Protein AF-A0A9E3S2Y0-F1 (afdb_monomer_lite)

Sequence (94 aa):
MDIDKTLQDEQRIMRMMRKTLTSIVRDTAPRDGNPSPLTEATVLGIKDCLVVISNREAELARLTGRTLEERPHFSDETPNSHAVKISSIPKKTH

Radius of gyration: 22.84 Å; chains: 1; bounding box: 64×40×53 Å

pLDDT: mean 87.91, std 11.41, range [58.22, 98.5]

Secondary structure (DSSP, 8-state):
--HHHHHHHHHHHHHHHHHHHHHHHHHHS-BTTB--SS-HHHHHHHH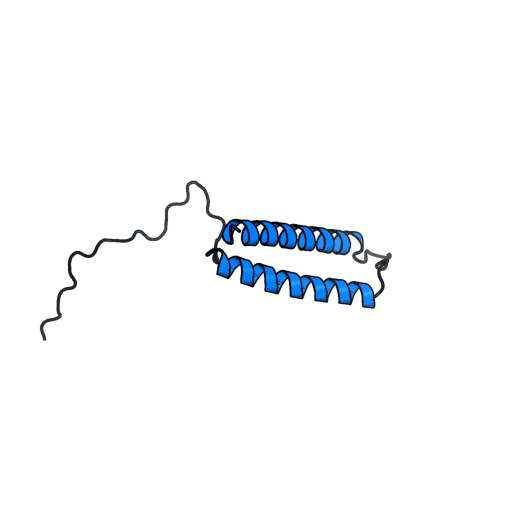HHHHHHHHHHHHHHHHTT--TT-----TTPPPS---------PPPP-

Structure (mmCIF, N/CA/C/O backbone):
data_AF-A0A9E3S2Y0-F1
#
_entry.id   AF-A0A9E3S2Y0-F1
#
loop_
_atom_site.group_PDB
_atom_site.id
_atom_site.type_symbol
_atom_site.label_atom_id
_atom_site.label_alt_id
_atom_site.label_comp_id
_atom_site.label_asym_id
_atom_site.label_entity_id
_atom_site.label_seq_id
_atom_site.pdbx_PDB_ins_code
_atom_site.Cartn_x
_atom_site.Cartn_y
_atom_site.Cartn_z
_atom_site.occupancy
_atom_site.B_iso_or_equiv
_atom_site.auth_seq_id
_atom_site.auth_comp_id
_atom_site.auth_asym_id
_atom_site.auth_atom_id
_atom_site.pdbx_PDB_model_num
ATOM 1 N N . MET A 1 1 ? -0.344 0.384 28.944 1.00 59.12 1 MET A N 1
ATOM 2 C CA . MET A 1 1 ? -0.285 0.807 27.531 1.00 59.12 1 MET A CA 1
ATOM 3 C C . MET A 1 1 ? -1.687 0.653 26.984 1.00 59.12 1 MET A C 1
ATOM 5 O O . MET A 1 1 ? -2.271 -0.401 27.192 1.00 59.12 1 MET A O 1
ATOM 9 N N . ASP A 1 2 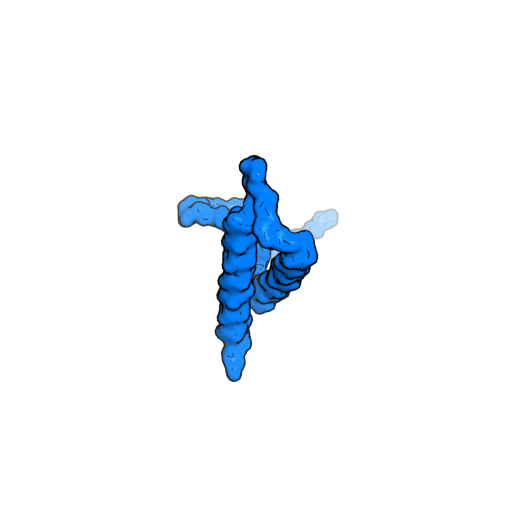? -2.257 1.717 26.429 1.00 87.31 2 ASP A N 1
ATOM 10 C CA . ASP A 1 2 ? -3.627 1.706 25.916 1.00 87.31 2 ASP A CA 1
ATOM 11 C C . ASP A 1 2 ? -3.652 0.954 24.572 1.00 87.31 2 ASP A C 1
ATOM 13 O O . ASP A 1 2 ? -3.033 1.383 23.591 1.00 87.31 2 ASP A O 1
ATOM 17 N N . ILE A 1 3 ? -4.270 -0.230 24.577 1.00 89.31 3 ILE A N 1
ATOM 18 C CA . ILE A 1 3 ? -4.304 -1.147 23.430 1.00 89.31 3 ILE A CA 1
ATOM 19 C C . ILE A 1 3 ? -5.100 -0.512 22.288 1.00 89.31 3 ILE A C 1
ATOM 21 O O . ILE A 1 3 ? -4.650 -0.549 21.144 1.00 89.31 3 ILE A O 1
ATOM 25 N N . ASP A 1 4 ? -6.211 0.154 22.596 1.00 88.12 4 ASP A N 1
ATOM 26 C CA . ASP A 1 4 ? -7.077 0.771 21.591 1.00 88.12 4 ASP A CA 1
ATOM 27 C C . ASP A 1 4 ? -6.361 1.915 20.877 1.00 88.12 4 ASP A C 1
ATOM 29 O O . ASP A 1 4 ? -6.388 2.007 19.646 1.00 88.12 4 ASP A O 1
ATOM 33 N N . LYS A 1 5 ? -5.638 2.747 21.635 1.00 92.00 5 LYS A N 1
ATOM 34 C CA . LYS A 1 5 ? -4.791 3.802 21.066 1.00 92.00 5 LYS A CA 1
ATOM 35 C C . LYS A 1 5 ? -3.724 3.231 20.129 1.00 92.00 5 LYS A C 1
ATOM 37 O O . LYS A 1 5 ? -3.512 3.759 19.042 1.00 92.00 5 LYS A O 1
ATOM 42 N N . THR A 1 6 ? -3.092 2.129 20.528 1.00 94.62 6 THR A N 1
ATOM 43 C CA . THR A 1 6 ? -2.049 1.473 19.725 1.00 94.62 6 THR A CA 1
ATOM 44 C C . THR A 1 6 ? -2.609 0.949 18.400 1.00 94.62 6 THR A C 1
ATOM 46 O O . THR A 1 6 ? -2.016 1.179 17.348 1.00 94.62 6 THR A O 1
ATOM 49 N N . LEU A 1 7 ? -3.782 0.308 18.429 1.00 93.75 7 LEU A N 1
ATOM 50 C CA . LEU A 1 7 ? -4.455 -0.196 17.227 1.00 93.75 7 LEU A CA 1
ATOM 51 C C . LEU A 1 7 ? -4.888 0.938 16.284 1.00 93.75 7 LEU A C 1
ATOM 53 O O . LEU A 1 7 ? -4.781 0.805 15.063 1.00 93.75 7 LEU A O 1
ATOM 57 N N . GLN A 1 8 ? -5.346 2.070 16.828 1.00 91.38 8 GLN A N 1
ATOM 58 C CA . GLN A 1 8 ? -5.693 3.254 16.034 1.00 91.38 8 GLN A CA 1
ATOM 59 C C . GLN A 1 8 ? -4.467 3.888 15.365 1.00 91.38 8 GLN A C 1
ATOM 61 O O . GLN A 1 8 ? -4.523 4.238 14.180 1.00 91.38 8 GLN A O 1
ATOM 66 N N . ASP A 1 9 ? -3.358 4.014 16.096 1.00 94.81 9 ASP A N 1
ATOM 67 C CA . ASP A 1 9 ? -2.101 4.533 15.556 1.00 94.81 9 ASP A CA 1
ATOM 68 C C . ASP A 1 9 ? -1.567 3.619 14.443 1.00 94.81 9 ASP A C 1
ATOM 70 O O . ASP A 1 9 ? -1.199 4.095 13.365 1.00 94.81 9 ASP A O 1
ATOM 74 N N . GLU A 1 10 ? -1.620 2.300 14.638 1.00 96.00 10 GLU A N 1
ATOM 75 C CA . GLU A 1 10 ? -1.234 1.332 13.613 1.00 96.00 10 GLU A CA 1
ATOM 76 C C . GLU A 1 10 ? -2.130 1.422 12.369 1.00 96.00 10 GLU A C 1
ATOM 78 O O . GLU A 1 10 ? -1.633 1.466 11.240 1.00 96.00 10 GLU A O 1
ATOM 83 N N . GLN A 1 11 ? -3.449 1.550 12.547 1.00 94.56 11 GLN A N 1
ATOM 84 C CA . GLN A 1 11 ? -4.383 1.738 11.43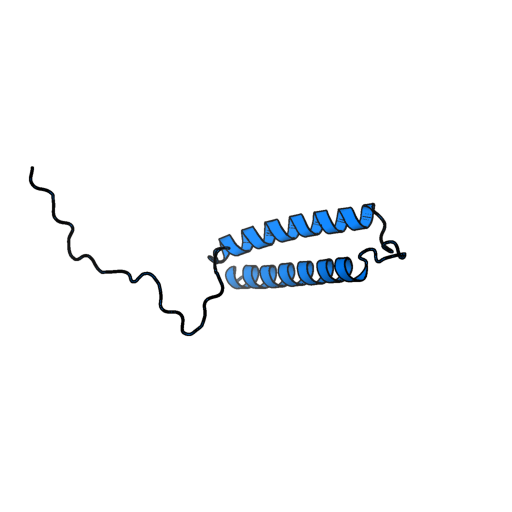6 1.00 94.56 11 GLN A CA 1
ATOM 85 C C . GLN A 1 11 ? -4.066 3.012 10.641 1.00 94.56 11 GLN A C 1
ATOM 87 O O . GLN A 1 11 ? -4.141 3.022 9.408 1.00 94.56 11 GLN A O 1
ATOM 92 N N . ARG A 1 12 ? -3.683 4.097 11.324 1.00 94.81 12 ARG A N 1
ATOM 93 C CA . ARG A 1 12 ? -3.241 5.335 10.673 1.00 94.81 12 ARG A CA 1
ATOM 94 C C . ARG A 1 12 ? -1.962 5.113 9.867 1.00 94.81 12 ARG A C 1
ATOM 96 O O . ARG A 1 12 ? -1.896 5.578 8.729 1.00 94.81 12 ARG A O 1
ATOM 103 N N . ILE A 1 13 ? -0.979 4.403 10.421 1.00 97.56 13 ILE A N 1
ATOM 104 C CA . ILE A 1 13 ? 0.277 4.073 9.733 1.00 97.56 13 ILE A CA 1
ATOM 105 C C . ILE A 1 13 ? -0.005 3.246 8.475 1.00 97.56 13 ILE A C 1
ATOM 107 O O . ILE A 1 13 ? 0.433 3.637 7.393 1.00 97.56 13 ILE A O 1
ATOM 111 N N . MET A 1 14 ? -0.800 2.177 8.575 1.00 97.50 14 MET A N 1
ATOM 112 C CA . MET A 1 14 ? -1.162 1.335 7.426 1.00 97.50 14 MET A CA 1
ATOM 113 C C . MET A 1 14 ? -1.835 2.139 6.305 1.00 97.50 14 MET A C 1
ATOM 115 O O . MET A 1 14 ? -1.436 2.043 5.141 1.00 97.50 14 MET A O 1
ATOM 119 N N . ARG A 1 15 ? -2.776 3.028 6.653 1.00 96.06 15 ARG A N 1
ATOM 120 C CA . ARG A 1 15 ? -3.428 3.920 5.679 1.00 96.06 15 ARG A CA 1
ATOM 121 C C . ARG A 1 15 ? -2.440 4.861 4.992 1.00 96.06 15 ARG A C 1
ATOM 123 O O . ARG A 1 15 ? -2.578 5.106 3.794 1.00 96.06 15 ARG A O 1
ATOM 130 N N . MET A 1 16 ? -1.478 5.421 5.730 1.00 98.19 16 MET A N 1
ATOM 131 C CA . MET A 1 16 ? -0.444 6.286 5.149 1.00 98.19 16 MET A CA 1
ATOM 132 C C . MET A 1 16 ? 0.458 5.498 4.196 1.00 98.19 16 MET A C 1
ATOM 134 O O . MET A 1 16 ? 0.660 5.938 3.069 1.00 98.19 16 MET A O 1
ATOM 138 N N . MET A 1 17 ? 0.914 4.308 4.599 1.00 98.31 17 MET A N 1
ATOM 139 C CA . MET A 1 17 ? 1.747 3.431 3.768 1.00 98.31 17 MET A CA 1
ATOM 140 C C . MET A 1 17 ? 1.054 3.074 2.449 1.00 98.31 17 MET A C 1
ATOM 142 O O . MET A 1 17 ? 1.632 3.265 1.378 1.00 98.31 17 MET A O 1
ATOM 146 N N . ARG A 1 18 ? -0.214 2.641 2.510 1.00 98.25 18 ARG A N 1
ATOM 147 C CA . ARG A 1 18 ? -1.018 2.335 1.317 1.00 98.25 18 ARG A CA 1
ATOM 148 C C . ARG A 1 18 ? -1.139 3.540 0.390 1.00 98.25 18 ARG A C 1
ATOM 150 O O . ARG A 1 18 ? -0.925 3.408 -0.810 1.00 98.25 18 ARG A O 1
ATOM 157 N N . LYS A 1 19 ? -1.466 4.719 0.932 1.00 98.12 19 LYS A N 1
ATOM 158 C CA . LYS A 1 19 ? -1.599 5.955 0.141 1.00 98.12 19 LYS A CA 1
ATOM 159 C C . LYS A 1 19 ? -0.299 6.317 -0.570 1.00 98.12 19 LYS A C 1
ATOM 161 O O . LYS A 1 19 ? -0.337 6.619 -1.760 1.00 98.12 19 LYS A O 1
ATOM 166 N N . THR A 1 20 ? 0.828 6.256 0.134 1.00 98.50 20 THR A N 1
ATOM 167 C CA . THR A 1 20 ? 2.143 6.569 -0.435 1.00 98.50 20 THR A CA 1
ATOM 168 C C . THR A 1 20 ? 2.500 5.611 -1.568 1.00 98.50 20 THR A C 1
ATOM 170 O O . THR A 1 20 ? 2.817 6.065 -2.665 1.00 98.50 20 THR A O 1
ATOM 173 N N . LEU A 1 21 ? 2.384 4.297 -1.350 1.00 98.25 21 LEU A N 1
ATOM 174 C CA . LEU A 1 21 ? 2.694 3.298 -2.379 1.00 98.25 21 LEU A CA 1
ATOM 175 C C . LEU A 1 21 ? 1.789 3.440 -3.607 1.00 98.25 21 LEU A C 1
ATOM 177 O O . LEU A 1 21 ? 2.280 3.431 -4.732 1.00 98.25 21 LEU A O 1
ATOM 181 N N . THR A 1 22 ? 0.486 3.645 -3.412 1.00 97.69 22 THR A N 1
ATOM 182 C CA . THR A 1 22 ? -0.446 3.851 -4.529 1.00 97.69 22 THR A CA 1
ATOM 183 C C . THR A 1 22 ? -0.162 5.149 -5.291 1.00 97.69 22 THR A C 1
ATOM 185 O O . THR A 1 22 ? -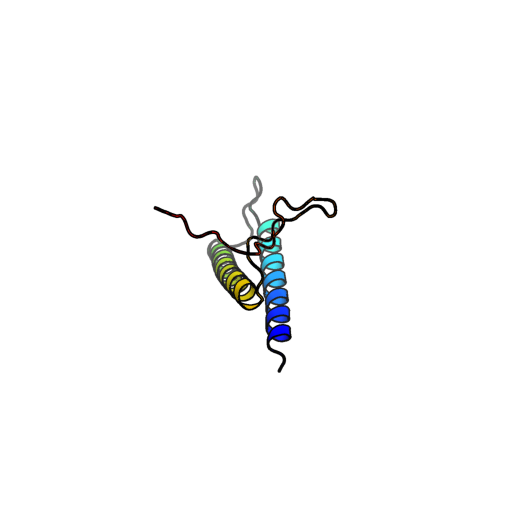0.318 5.173 -6.511 1.00 97.69 22 THR A O 1
ATOM 188 N N . SER A 1 23 ? 0.290 6.214 -4.615 1.00 98.31 23 SER A N 1
ATOM 189 C CA . SER A 1 23 ? 0.737 7.442 -5.289 1.00 98.31 23 SER A CA 1
ATOM 190 C C . SER A 1 23 ? 1.940 7.166 -6.186 1.00 98.31 23 SER A C 1
ATOM 192 O O . SER A 1 23 ? 1.915 7.521 -7.359 1.00 98.31 23 SER A O 1
ATOM 194 N N . ILE A 1 24 ? 2.944 6.447 -5.674 1.00 97.31 24 ILE A N 1
ATOM 195 C CA . ILE A 1 24 ? 4.130 6.062 -6.451 1.00 97.31 24 ILE A CA 1
ATOM 196 C C . ILE A 1 24 ? 3.725 5.226 -7.668 1.00 97.31 24 ILE A C 1
ATOM 198 O O . ILE A 1 24 ? 4.175 5.504 -8.778 1.00 97.31 24 ILE A O 1
ATOM 202 N N . VAL A 1 25 ? 2.846 4.233 -7.495 1.00 96.25 25 VAL A N 1
ATOM 203 C CA . VAL A 1 25 ? 2.341 3.407 -8.607 1.00 96.25 25 VAL A CA 1
ATOM 204 C C . VAL A 1 25 ? 1.643 4.264 -9.659 1.00 96.25 25 VAL A C 1
ATOM 206 O O . VAL A 1 25 ? 1.844 4.048 -10.848 1.00 96.25 25 VAL A O 1
ATOM 209 N N . ARG A 1 26 ? 0.846 5.255 -9.248 1.00 95.56 26 ARG A N 1
ATOM 210 C CA . ARG A 1 26 ? 0.171 6.169 -10.176 1.00 95.56 26 ARG A CA 1
ATOM 211 C C . ARG A 1 26 ? 1.160 7.050 -10.941 1.00 95.56 26 ARG A C 1
ATOM 213 O O . ARG A 1 26 ? 0.979 7.251 -12.140 1.00 95.56 26 ARG A O 1
ATOM 220 N N . ASP A 1 27 ? 2.180 7.564 -10.265 1.00 95.88 27 ASP A N 1
ATOM 221 C CA . ASP A 1 27 ? 3.173 8.459 -10.868 1.00 95.88 27 ASP A CA 1
ATOM 222 C C . ASP A 1 27 ? 4.099 7.721 -11.841 1.00 95.88 27 ASP A C 1
ATOM 224 O O . ASP A 1 27 ? 4.528 8.290 -12.846 1.00 95.88 27 ASP A O 1
ATOM 228 N N . THR A 1 28 ? 4.362 6.444 -11.557 1.00 95.50 28 THR A N 1
ATOM 229 C CA . THR A 1 28 ? 5.259 5.570 -12.327 1.00 95.50 28 THR A CA 1
ATOM 230 C C . THR A 1 28 ? 4.537 4.651 -13.311 1.00 95.50 28 THR A C 1
ATOM 232 O O . THR A 1 28 ? 5.189 3.898 -14.032 1.00 95.50 28 THR A O 1
ATOM 235 N N . ALA A 1 29 ? 3.204 4.706 -13.375 1.00 93.44 29 ALA A N 1
ATOM 236 C CA . ALA A 1 29 ? 2.429 3.906 -14.311 1.00 93.44 29 ALA A CA 1
ATOM 237 C C . ALA A 1 29 ? 2.882 4.176 -15.762 1.00 93.44 29 ALA A C 1
ATOM 239 O O . ALA A 1 29 ? 3.054 5.345 -16.130 1.00 93.44 29 ALA A O 1
ATOM 240 N N . PRO A 1 30 ? 3.051 3.131 -16.598 1.00 93.06 30 PRO A N 1
ATOM 241 C CA . PRO A 1 30 ? 3.351 3.307 -18.014 1.00 93.06 30 PRO A CA 1
ATOM 242 C C . PRO A 1 30 ? 2.318 4.221 -18.683 1.00 93.06 30 PRO A C 1
ATOM 244 O O . PRO A 1 30 ? 1.115 4.077 -18.457 1.00 93.06 30 PRO A O 1
ATOM 247 N N . ARG A 1 31 ? 2.791 5.153 -19.509 1.00 90.62 31 ARG A N 1
ATOM 248 C CA . ARG A 1 31 ? 1.963 6.032 -20.348 1.00 90.62 31 ARG A CA 1
ATOM 249 C C . ARG A 1 31 ? 2.258 5.746 -21.814 1.00 90.62 31 ARG A C 1
ATOM 251 O O . ARG A 1 31 ? 3.275 5.132 -22.132 1.00 90.62 31 ARG A O 1
ATOM 258 N N . ASP A 1 32 ? 1.399 6.208 -22.712 1.00 90.88 32 ASP A N 1
ATOM 259 C CA . ASP A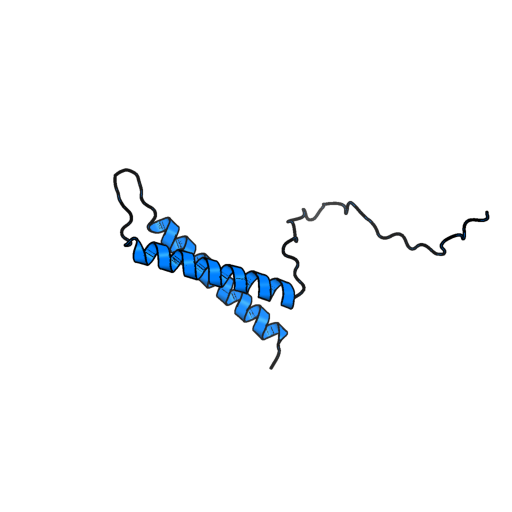 1 32 ? 1.587 5.996 -24.148 1.00 90.88 32 ASP A CA 1
ATOM 260 C C . ASP A 1 32 ? 2.973 6.489 -24.594 1.00 90.88 32 ASP A C 1
ATOM 262 O O . ASP A 1 32 ? 3.352 7.641 -24.373 1.00 90.88 32 ASP A O 1
ATOM 266 N N . GLY A 1 33 ? 3.768 5.573 -25.154 1.00 88.12 33 GLY A N 1
ATOM 267 C CA . GLY A 1 33 ? 5.146 5.833 -25.582 1.00 88.12 33 GLY A CA 1
ATOM 268 C C . GLY A 1 33 ? 6.187 5.976 -24.461 1.00 88.12 33 GLY A C 1
ATOM 269 O O . GLY A 1 33 ? 7.363 6.128 -24.772 1.00 88.12 33 GLY A O 1
ATOM 270 N N . ASN A 1 34 ? 5.799 5.894 -23.184 1.00 89.62 34 ASN A N 1
ATOM 271 C CA . ASN A 1 34 ? 6.694 6.015 -22.031 1.00 89.62 34 ASN A CA 1
ATOM 272 C C . ASN A 1 34 ? 6.531 4.812 -21.084 1.00 89.62 34 ASN A C 1
ATOM 274 O O . ASN A 1 34 ? 5.562 4.763 -20.316 1.00 89.62 34 ASN A O 1
ATOM 278 N N . PRO A 1 35 ? 7.459 3.837 -21.103 1.00 90.06 35 PRO A N 1
ATOM 279 C CA . PRO A 1 35 ? 7.410 2.717 -20.171 1.00 90.06 35 PRO A CA 1
ATOM 280 C C . PRO A 1 35 ? 7.571 3.194 -18.721 1.00 90.06 35 PRO A C 1
ATOM 282 O O . PRO A 1 35 ? 8.091 4.278 -18.454 1.00 90.06 35 PRO A O 1
ATOM 285 N N . SER A 1 36 ? 7.139 2.359 -17.774 1.00 93.25 36 SER A N 1
ATOM 286 C CA . SER A 1 36 ? 7.377 2.604 -16.347 1.00 93.25 36 SER A CA 1
ATOM 287 C C . SER A 1 36 ? 8.882 2.766 -16.073 1.00 93.25 36 SER A C 1
ATOM 289 O O . SER A 1 36 ? 9.669 1.955 -16.564 1.00 93.25 36 SER A O 1
ATOM 291 N N . PRO A 1 37 ? 9.295 3.744 -15.245 1.00 95.31 37 PRO A N 1
ATOM 292 C CA . PRO A 1 37 ? 10.686 3.888 -14.818 1.00 95.31 37 PRO A CA 1
ATOM 293 C C . PRO A 1 37 ? 11.106 2.817 -13.795 1.00 95.31 37 PRO A C 1
ATOM 295 O O . PRO A 1 37 ? 12.289 2.679 -13.494 1.00 95.31 37 PRO A O 1
ATOM 298 N N . LEU A 1 38 ? 10.148 2.079 -13.225 1.00 96.44 38 LEU A N 1
ATOM 299 C CA . LEU A 1 38 ? 10.401 0.994 -12.281 1.00 96.44 38 LEU A CA 1
ATOM 300 C C . LEU A 1 38 ? 10.616 -0.331 -13.009 1.00 96.44 38 LEU A C 1
ATOM 302 O O . LEU A 1 38 ? 9.917 -0.638 -13.977 1.00 96.44 38 LEU A O 1
ATOM 306 N N . THR A 1 39 ? 11.525 -1.145 -12.472 1.00 96.94 39 THR A N 1
ATOM 307 C CA . THR A 1 39 ? 11.709 -2.531 -12.917 1.00 96.94 39 THR A CA 1
ATOM 308 C C . THR A 1 39 ? 10.488 -3.385 -12.575 1.00 96.94 39 THR A C 1
ATOM 310 O O . THR A 1 39 ? 9.767 -3.105 -11.614 1.00 96.94 39 THR A O 1
ATOM 313 N N . GLU A 1 40 ? 10.287 -4.477 -13.313 1.00 95.25 40 GLU A N 1
ATOM 314 C CA . GLU A 1 40 ? 9.218 -5.440 -13.027 1.00 95.25 40 GLU A CA 1
ATOM 315 C C . GLU A 1 40 ? 9.313 -6.006 -11.602 1.00 95.25 40 GLU A C 1
ATOM 317 O O . GLU A 1 40 ? 8.307 -6.072 -10.896 1.00 95.25 40 GLU A O 1
ATOM 322 N N . ALA A 1 41 ? 10.527 -6.319 -11.138 1.00 97.88 41 ALA A N 1
ATOM 323 C CA . ALA A 1 41 ? 10.769 -6.793 -9.777 1.00 97.88 41 ALA A CA 1
ATOM 324 C C . ALA A 1 41 ? 10.327 -5.765 -8.719 1.00 97.88 41 ALA A C 1
ATOM 326 O O . ALA A 1 41 ? 9.708 -6.127 -7.720 1.00 97.88 41 ALA A O 1
ATOM 327 N N . THR A 1 42 ? 10.586 -4.472 -8.949 1.00 97.44 42 THR A N 1
ATOM 328 C CA . THR A 1 42 ? 10.119 -3.397 -8.059 1.00 97.44 42 THR A CA 1
ATOM 329 C C . THR A 1 42 ? 8.596 -3.302 -8.052 1.00 97.44 42 THR A C 1
ATOM 331 O O . THR A 1 42 ? 7.994 -3.181 -6.987 1.00 97.44 42 THR A O 1
ATOM 334 N N . VAL A 1 43 ? 7.959 -3.386 -9.223 1.00 96.19 43 VAL A N 1
ATOM 335 C CA . VAL A 1 43 ? 6.494 -3.368 -9.335 1.00 96.19 43 VAL A CA 1
ATOM 336 C C . VAL A 1 43 ? 5.877 -4.554 -8.592 1.00 96.19 43 VAL A C 1
ATOM 338 O O . VAL A 1 43 ? 4.885 -4.374 -7.885 1.00 96.19 43 VAL A O 1
ATOM 341 N N . LEU A 1 44 ? 6.465 -5.747 -8.710 1.00 97.56 44 LEU A N 1
ATOM 342 C CA . LEU A 1 44 ? 6.016 -6.933 -7.984 1.00 97.56 44 LEU A CA 1
ATOM 343 C C . LEU A 1 44 ? 6.161 -6.751 -6.467 1.00 97.56 44 LEU A C 1
ATOM 345 O O . LEU A 1 44 ? 5.187 -6.938 -5.745 1.00 97.56 44 LEU A O 1
ATOM 349 N N . GLY A 1 45 ? 7.309 -6.256 -5.998 1.00 98.31 45 GLY A N 1
ATOM 350 C CA . GLY A 1 45 ? 7.518 -5.971 -4.576 1.00 98.31 45 GLY A CA 1
ATOM 351 C C . GLY A 1 45 ? 6.520 -4.954 -4.006 1.00 98.31 45 GLY A C 1
ATOM 352 O O . GLY A 1 45 ? 6.041 -5.114 -2.885 1.00 98.31 45 GLY A O 1
ATOM 353 N N . ILE A 1 46 ? 6.134 -3.932 -4.781 1.00 97.81 46 ILE A N 1
ATOM 354 C CA . ILE A 1 46 ? 5.084 -2.990 -4.362 1.00 97.81 46 ILE A CA 1
ATOM 355 C C . ILE A 1 46 ? 3.727 -3.697 -4.236 1.00 97.81 46 ILE A C 1
ATOM 357 O O . ILE A 1 46 ? 3.004 -3.448 -3.269 1.00 97.81 46 ILE A O 1
ATOM 361 N N . LYS A 1 47 ? 3.374 -4.584 -5.178 1.00 97.44 47 LYS A N 1
ATOM 362 C CA . LYS A 1 47 ? 2.128 -5.368 -5.106 1.00 97.44 47 LYS A CA 1
ATOM 363 C C . LYS A 1 47 ? 2.106 -6.259 -3.866 1.00 97.44 47 LYS A C 1
ATOM 365 O O . LYS A 1 47 ? 1.114 -6.235 -3.141 1.00 97.44 47 LYS A O 1
ATOM 370 N N . ASP A 1 48 ? 3.196 -6.966 -3.589 1.00 98.38 48 ASP A N 1
ATOM 371 C CA . ASP A 1 48 ? 3.311 -7.841 -2.418 1.00 98.38 48 ASP A CA 1
ATOM 372 C C . ASP A 1 48 ? 3.145 -7.047 -1.113 1.00 98.38 48 ASP A C 1
ATOM 374 O O . ASP A 1 48 ? 2.362 -7.424 -0.237 1.00 98.38 48 ASP A O 1
ATOM 378 N N . CYS A 1 49 ? 3.784 -5.877 -1.011 1.00 98.19 49 CYS A N 1
ATOM 379 C CA . CYS A 1 49 ? 3.595 -4.968 0.119 1.00 98.19 49 CYS A CA 1
ATOM 380 C C . CYS A 1 49 ? 2.136 -4.513 0.272 1.00 98.19 49 CYS A C 1
ATOM 382 O O . CYS A 1 49 ? 1.611 -4.495 1.386 1.00 98.19 49 CYS A O 1
ATOM 384 N N . LEU A 1 50 ? 1.455 -4.160 -0.824 1.00 98.38 50 LEU A N 1
ATOM 385 C CA . LEU A 1 50 ? 0.046 -3.754 -0.786 1.00 98.38 50 LEU A CA 1
ATOM 386 C C . LEU A 1 50 ? -0.877 -4.894 -0.327 1.00 98.38 50 LEU A C 1
ATOM 388 O O . LEU A 1 50 ? -1.852 -4.626 0.378 1.00 98.38 50 LEU A O 1
ATOM 392 N N . VAL A 1 51 ? -0.563 -6.150 -0.661 1.00 98.12 51 VAL A N 1
ATOM 393 C CA . VAL A 1 51 ? -1.288 -7.330 -0.156 1.00 98.12 51 VAL A CA 1
ATOM 394 C C . VAL A 1 51 ? -1.116 -7.463 1.357 1.00 98.12 51 VAL A C 1
ATOM 396 O O . VAL A 1 51 ? -2.107 -7.589 2.077 1.00 98.12 51 VAL A O 1
ATOM 399 N N . VAL A 1 52 ? 0.118 -7.366 1.861 1.00 98.12 52 VAL A N 1
ATOM 400 C CA . VAL A 1 52 ? 0.401 -7.442 3.306 1.00 98.12 52 VAL A CA 1
ATOM 401 C C . VAL A 1 52 ? -0.298 -6.316 4.071 1.00 98.12 52 VAL A C 1
ATOM 403 O O . VAL A 1 52 ? -0.934 -6.574 5.095 1.00 98.12 52 VAL A O 1
ATOM 406 N N . ILE A 1 53 ? -0.249 -5.082 3.554 1.00 97.81 53 ILE A N 1
ATOM 407 C CA . ILE A 1 53 ? -0.949 -3.936 4.151 1.00 97.81 53 ILE A CA 1
ATOM 408 C C . ILE A 1 53 ? -2.456 -4.192 4.198 1.00 97.81 53 ILE A C 1
ATOM 410 O O . ILE A 1 53 ? -3.072 -3.979 5.237 1.00 97.81 53 ILE A O 1
ATOM 414 N N . SER A 1 54 ? -3.045 -4.684 3.107 1.00 95.88 54 SER A N 1
ATOM 415 C CA . SER A 1 54 ? -4.490 -4.934 3.030 1.00 95.88 54 SER A CA 1
ATOM 416 C C . SER A 1 54 ? -4.940 -5.996 4.038 1.00 95.88 54 SER A C 1
ATOM 418 O O . SER A 1 54 ? -5.943 -5.810 4.727 1.00 95.88 54 SER A O 1
ATOM 420 N N . ASN A 1 55 ? -4.166 -7.076 4.186 1.00 97.06 55 ASN A N 1
ATOM 421 C CA . ASN A 1 55 ? -4.429 -8.112 5.186 1.00 97.06 55 ASN A CA 1
ATOM 422 C C . ASN A 1 55 ? -4.388 -7.540 6.610 1.00 97.06 55 ASN A C 1
ATOM 424 O O . ASN A 1 55 ? -5.275 -7.821 7.418 1.00 97.06 55 ASN A O 1
ATOM 428 N N . ARG A 1 56 ? -3.395 -6.691 6.908 1.00 97.12 56 ARG A N 1
ATOM 429 C CA . ARG A 1 56 ? -3.280 -6.058 8.225 1.00 97.12 56 ARG A CA 1
ATOM 430 C C . ARG A 1 56 ? -4.383 -5.031 8.478 1.00 97.12 56 ARG A C 1
ATOM 432 O O . ARG A 1 56 ? -4.933 -4.992 9.573 1.00 97.12 56 ARG A O 1
ATOM 439 N N . GLU A 1 57 ? -4.753 -4.230 7.479 1.00 94.88 57 GLU A N 1
ATOM 440 C CA . GLU A 1 57 ? -5.880 -3.294 7.576 1.00 94.88 57 GLU A CA 1
ATOM 441 C C . GLU 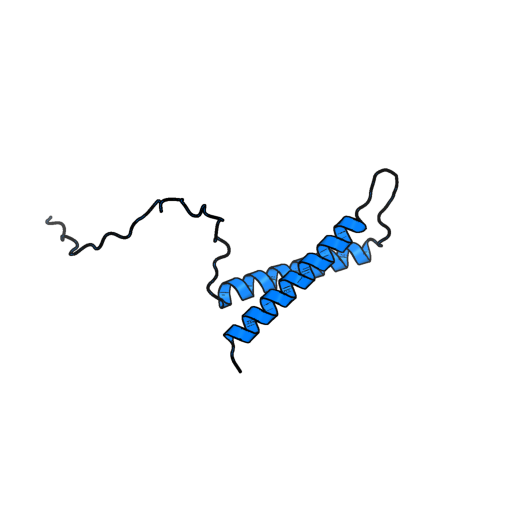A 1 57 ? -7.195 -4.031 7.897 1.00 94.88 57 GLU A C 1
ATOM 443 O O . GLU A 1 57 ? -7.968 -3.551 8.730 1.00 94.88 57 GLU A O 1
ATOM 448 N N . ALA A 1 58 ? -7.429 -5.207 7.301 1.00 92.50 58 ALA A N 1
ATOM 449 C CA . ALA A 1 58 ? -8.601 -6.037 7.588 1.00 92.50 58 ALA A CA 1
ATOM 450 C C . ALA A 1 58 ? -8.592 -6.601 9.020 1.00 92.50 58 ALA A C 1
ATOM 452 O O . ALA A 1 58 ? -9.619 -6.587 9.704 1.00 92.50 58 ALA A O 1
ATOM 453 N N . GLU A 1 59 ? -7.434 -7.053 9.506 1.00 93.94 59 GLU A N 1
ATOM 454 C CA . GLU A 1 59 ? -7.277 -7.512 10.888 1.00 93.94 59 GLU A CA 1
ATOM 455 C C . GLU A 1 59 ? -7.548 -6.383 11.895 1.00 93.94 59 GLU A C 1
ATOM 457 O O . GLU A 1 59 ? -8.332 -6.559 12.830 1.00 93.94 59 GLU A O 1
ATOM 462 N N . LEU A 1 60 ? -6.969 -5.199 11.667 1.00 93.62 60 LEU A N 1
ATOM 463 C CA . LEU A 1 60 ? -7.173 -4.016 12.507 1.00 93.62 60 LEU A CA 1
ATOM 464 C C . LEU A 1 60 ? -8.638 -3.565 12.529 1.00 93.62 60 LEU A C 1
ATOM 466 O O . LEU A 1 60 ? -9.142 -3.173 13.582 1.00 93.62 60 LEU A O 1
ATOM 470 N N . ALA A 1 61 ? -9.348 -3.643 11.398 1.00 89.56 61 ALA A N 1
ATOM 471 C CA . ALA A 1 61 ? -10.782 -3.356 11.351 1.00 89.56 61 ALA A CA 1
ATOM 472 C C . ALA A 1 61 ? -11.563 -4.298 12.283 1.00 89.56 61 ALA A C 1
ATOM 474 O O . ALA A 1 61 ? -12.322 -3.838 13.137 1.00 89.56 61 ALA A O 1
ATOM 475 N N . ARG A 1 62 ? -11.278 -5.607 12.213 1.00 89.69 62 ARG A N 1
ATOM 476 C CA . ARG A 1 62 ? -11.913 -6.613 13.074 1.00 89.69 62 ARG A CA 1
ATOM 477 C C . ARG A 1 62 ? -11.615 -6.388 14.560 1.00 89.69 62 ARG A C 1
ATOM 479 O O . ARG A 1 62 ? -12.511 -6.545 15.382 1.00 89.69 62 ARG A O 1
ATOM 486 N N . LEU A 1 63 ? -10.378 -6.019 14.905 1.00 90.38 63 LEU A N 1
ATOM 487 C CA . LEU A 1 63 ? -9.969 -5.752 16.291 1.00 90.38 63 LEU A CA 1
ATOM 488 C C . LEU A 1 63 ? -10.600 -4.478 16.865 1.00 90.38 63 LEU A C 1
ATOM 490 O O . LEU A 1 63 ? -10.920 -4.435 18.045 1.00 90.38 63 LEU A O 1
ATOM 494 N N . THR A 1 64 ? -10.812 -3.458 16.033 1.00 86.62 64 THR A N 1
ATOM 495 C CA . THR A 1 64 ? -11.409 -2.175 16.449 1.00 86.62 64 THR A CA 1
ATOM 496 C C . THR A 1 64 ? -12.939 -2.168 16.395 1.00 86.62 64 THR A C 1
ATOM 498 O O . THR A 1 64 ? -13.556 -1.123 16.597 1.00 86.62 64 THR A O 1
ATOM 501 N N . GLY A 1 65 ? -13.567 -3.313 16.103 1.00 79.31 65 GLY A N 1
ATOM 502 C CA . GLY A 1 65 ? -15.023 -3.443 16.006 1.00 79.31 65 GLY A CA 1
ATOM 503 C C . GLY A 1 65 ? -15.644 -2.720 14.807 1.00 79.31 65 GLY A C 1
ATOM 504 O O . GLY A 1 65 ? -16.867 -2.649 14.713 1.00 79.31 65 GLY A O 1
ATOM 505 N N . ARG A 1 66 ? -14.831 -2.198 13.880 1.00 69.00 66 ARG A N 1
ATOM 506 C CA . ARG A 1 66 ? -15.317 -1.610 12.629 1.00 69.00 66 ARG A CA 1
ATOM 507 C C . ARG A 1 66 ? -15.527 -2.722 11.617 1.00 69.00 66 ARG A C 1
ATOM 509 O O . ARG A 1 66 ? -14.598 -3.454 11.275 1.00 69.00 66 ARG A O 1
ATOM 516 N N . THR A 1 67 ? -16.748 -2.855 11.121 1.00 60.50 67 THR A N 1
ATOM 517 C CA . THR A 1 67 ? -17.017 -3.798 10.033 1.00 60.50 67 THR A CA 1
ATOM 518 C C . THR A 1 67 ? -16.540 -3.191 8.712 1.00 60.50 67 THR A C 1
ATOM 520 O O . THR A 1 67 ? -16.652 -1.985 8.496 1.00 60.50 67 THR A O 1
ATOM 523 N N . LEU A 1 68 ? -16.011 -4.017 7.802 1.00 58.22 68 LEU A N 1
ATOM 524 C CA . LEU A 1 68 ? -15.673 -3.588 6.433 1.00 58.22 68 LEU A CA 1
ATOM 525 C C . LEU A 1 68 ? -16.908 -3.138 5.621 1.00 58.22 68 LEU A C 1
ATOM 527 O O . LEU A 1 68 ? -16.763 -2.681 4.490 1.00 58.22 68 LEU A O 1
ATOM 531 N N . GLU A 1 69 ? -18.107 -3.282 6.188 1.00 61.59 69 GLU A N 1
ATOM 532 C CA . GLU A 1 69 ? -19.395 -3.011 5.556 1.00 61.59 69 GLU A CA 1
ATOM 533 C C . GLU A 1 69 ? -20.009 -1.662 5.955 1.00 61.59 69 GLU A C 1
ATOM 535 O O . GLU A 1 69 ? -21.167 -1.410 5.626 1.00 61.59 69 GLU A O 1
ATOM 540 N N . GLU A 1 70 ? -19.261 -0.774 6.626 1.00 63.31 70 GLU A N 1
ATOM 541 C CA . GLU A 1 70 ? -19.684 0.617 6.848 1.00 63.31 70 GLU A CA 1
ATOM 542 C C . GLU A 1 70 ? -19.819 1.340 5.496 1.00 63.31 70 GLU A C 1
ATOM 544 O O . GLU A 1 70 ? -18.890 1.970 4.983 1.00 63.31 70 GLU A O 1
ATOM 549 N N . ARG A 1 71 ? -20.995 1.207 4.877 1.00 65.50 71 ARG A N 1
ATOM 550 C CA . ARG A 1 71 ? -21.364 1.954 3.681 1.00 65.50 71 ARG A CA 1
ATOM 551 C C . ARG A 1 71 ? -21.518 3.429 4.062 1.00 65.50 71 ARG A C 1
ATOM 553 O O . ARG A 1 71 ? -22.088 3.726 5.110 1.00 65.50 71 ARG A O 1
ATOM 560 N N . PRO A 1 72 ? -21.022 4.366 3.236 1.00 75.50 72 PRO A N 1
ATOM 561 C CA . PRO A 1 72 ? -21.338 5.773 3.417 1.00 75.50 72 PRO A CA 1
ATOM 562 C C . PRO A 1 72 ? -22.856 5.953 3.382 1.00 75.50 72 PRO A C 1
ATOM 564 O O . PRO A 1 72 ? -23.498 5.524 2.425 1.00 75.50 72 PRO A O 1
ATOM 567 N N . HIS A 1 73 ? -23.395 6.584 4.417 1.00 76.44 73 HIS A N 1
ATOM 568 C CA . HIS A 1 73 ? -24.798 6.967 4.502 1.00 76.44 73 HIS A CA 1
ATOM 569 C C . HIS A 1 73 ? -24.916 8.485 4.425 1.00 76.44 73 HIS A C 1
ATOM 571 O O . HIS A 1 73 ? -24.023 9.207 4.888 1.00 76.44 73 HIS A O 1
ATOM 577 N N . PHE A 1 74 ? -26.002 8.973 3.831 1.00 80.94 74 PHE A N 1
ATOM 578 C CA . PHE A 1 74 ? -26.299 10.402 3.878 1.00 80.94 74 PHE A CA 1
ATOM 579 C C . PHE A 1 74 ? -26.734 10.794 5.296 1.00 80.94 74 PHE A C 1
ATOM 581 O O . PHE A 1 74 ? -27.355 10.010 6.011 1.00 80.94 74 PHE A O 1
ATOM 588 N N . SER A 1 75 ? -26.402 12.013 5.730 1.00 78.94 75 SER A N 1
ATOM 589 C CA . SER A 1 75 ? -26.726 12.497 7.084 1.00 78.94 75 SER A CA 1
ATOM 590 C C . SER A 1 75 ? -28.231 12.574 7.368 1.00 78.94 75 SER A C 1
ATOM 592 O O . SER A 1 75 ? -28.644 12.561 8.522 1.00 78.94 75 SER A O 1
ATOM 594 N N . ASP A 1 76 ? -29.032 12.679 6.316 1.00 87.62 76 ASP A N 1
ATOM 595 C CA . ASP A 1 76 ? -30.490 12.745 6.295 1.00 87.62 76 ASP A CA 1
ATOM 596 C C . ASP A 1 76 ? -31.146 11.408 5.899 1.00 87.62 76 ASP A C 1
ATOM 598 O O . ASP A 1 76 ? -32.369 11.324 5.787 1.00 87.62 76 ASP A O 1
ATOM 602 N N . GLU A 1 77 ? -30.359 10.345 5.714 1.00 84.94 77 GLU A N 1
ATOM 603 C CA . GLU A 1 77 ? -30.871 9.026 5.349 1.00 84.94 77 GLU A CA 1
ATOM 604 C C . GLU A 1 77 ? -31.665 8.398 6.506 1.00 84.94 77 GLU A C 1
ATOM 606 O O . GLU A 1 77 ? -31.161 8.208 7.616 1.00 84.94 77 GLU A O 1
ATOM 611 N N . THR A 1 78 ? -32.929 8.048 6.255 1.00 78.56 78 THR A N 1
ATOM 612 C CA . THR A 1 78 ? -33.770 7.358 7.241 1.00 78.56 78 THR A CA 1
ATOM 613 C C . THR A 1 78 ? -33.396 5.873 7.318 1.00 78.56 78 THR A C 1
ATOM 615 O O . THR A 1 78 ? -33.384 5.212 6.277 1.00 78.56 78 THR A O 1
ATOM 618 N N . PRO A 1 79 ? -33.157 5.295 8.511 1.00 78.44 79 PRO A N 1
ATOM 619 C CA . PRO A 1 79 ? -32.811 3.881 8.638 1.00 78.44 79 PRO A CA 1
ATOM 620 C C . PRO A 1 79 ? -33.910 2.961 8.086 1.00 78.44 79 PRO A C 1
ATOM 622 O O . PRO A 1 79 ? -35.062 3.037 8.511 1.00 78.44 79 PRO A O 1
ATOM 625 N N . ASN A 1 80 ? -33.544 2.021 7.208 1.00 77.00 80 ASN A N 1
ATOM 626 C CA . ASN A 1 80 ? -34.476 1.028 6.645 1.00 77.00 80 ASN A CA 1
ATOM 627 C C . ASN A 1 80 ? -35.015 0.017 7.673 1.00 77.00 80 ASN A C 1
ATOM 629 O O . ASN A 1 80 ? -35.935 -0.742 7.374 1.00 77.00 80 ASN A O 1
ATOM 633 N N . SER A 1 81 ? -34.450 -0.026 8.881 1.00 79.38 81 SER A N 1
ATOM 634 C CA . SER A 1 81 ? -34.935 -0.884 9.959 1.00 79.38 81 SER A CA 1
ATOM 635 C C . SER A 1 81 ? -34.924 -0.130 11.279 1.00 79.38 81 SER A C 1
ATOM 637 O O . SER A 1 81 ? -33.965 0.576 11.590 1.00 79.38 81 SER A O 1
ATOM 639 N N . HIS A 1 82 ? -35.976 -0.311 12.068 1.00 76.62 82 HIS A N 1
ATOM 640 C CA . HIS A 1 82 ? -36.038 0.129 13.453 1.00 76.62 82 HIS A CA 1
ATOM 641 C C . HIS A 1 82 ? -36.318 -1.093 14.327 1.00 76.62 82 HIS A C 1
ATOM 643 O O . HIS A 1 82 ? -37.187 -1.910 14.023 1.00 76.62 82 HIS A O 1
ATOM 649 N N . ALA A 1 83 ? -35.552 -1.244 15.405 1.00 79.19 83 ALA A N 1
ATOM 650 C CA . ALA A 1 83 ? -35.742 -2.342 16.338 1.00 79.19 83 ALA A CA 1
ATOM 651 C C . ALA A 1 83 ? -37.064 -2.152 17.097 1.00 79.19 83 ALA A C 1
ATOM 653 O O . ALA A 1 83 ? -37.224 -1.198 17.860 1.00 79.19 83 ALA A O 1
ATOM 654 N N . VAL A 1 84 ? -38.011 -3.071 16.905 1.00 80.62 84 VAL A N 1
ATOM 655 C CA . VAL A 1 84 ? -39.275 -3.086 17.649 1.00 80.62 84 VAL A CA 1
ATOM 656 C C . VAL A 1 84 ? -39.094 -3.943 18.901 1.00 80.62 84 VAL A C 1
ATOM 658 O O . VAL A 1 84 ? -38.670 -5.095 18.820 1.00 80.62 84 VAL A O 1
ATOM 661 N N . LYS A 1 85 ? -39.418 -3.396 20.077 1.00 79.69 85 LYS A N 1
ATOM 662 C CA . LYS A 1 85 ? -39.418 -4.164 21.330 1.00 79.69 85 LYS A CA 1
ATOM 663 C C . LYS A 1 85 ? -40.614 -5.116 21.332 1.00 79.69 85 LYS A C 1
ATOM 665 O O . LYS A 1 85 ? -41.748 -4.679 21.505 1.00 79.69 85 LYS A O 1
ATOM 670 N N . ILE A 1 86 ? -40.364 -6.410 21.153 1.00 80.38 86 ILE A N 1
ATOM 671 C CA . ILE A 1 86 ? -41.393 -7.446 21.297 1.00 80.38 86 ILE A CA 1
ATOM 672 C C . ILE A 1 86 ? -41.544 -7.760 22.787 1.00 80.38 86 ILE A C 1
ATOM 674 O O . ILE A 1 86 ? -40.606 -8.225 23.429 1.00 80.38 86 ILE A O 1
ATOM 678 N N . SER A 1 87 ? -42.722 -7.480 23.344 1.00 80.00 87 SER A N 1
ATOM 679 C CA . SER A 1 87 ? -43.029 -7.670 24.768 1.00 80.00 87 SER A CA 1
ATOM 680 C C . SER A 1 87 ? -43.311 -9.129 25.142 1.00 80.00 87 SER A C 1
ATOM 682 O O . SER A 1 87 ? -43.114 -9.505 26.294 1.00 80.00 87 SER A O 1
ATOM 684 N N . SER A 1 88 ? -43.734 -9.972 24.195 1.00 77.56 88 SER A N 1
ATOM 685 C CA . SER A 1 88 ? -43.780 -11.432 24.361 1.00 77.56 88 SER A CA 1
ATOM 686 C C . SER A 1 88 ? -43.957 -12.141 23.015 1.00 77.56 88 SER A C 1
ATOM 688 O O . SER A 1 88 ? -44.513 -11.574 22.075 1.00 77.56 88 SER A O 1
ATOM 690 N N . ILE A 1 89 ? -43.487 -13.387 22.923 1.00 78.75 89 ILE A N 1
ATOM 691 C CA . ILE A 1 89 ? -43.697 -14.257 21.759 1.00 78.75 89 ILE A CA 1
ATOM 692 C C . ILE A 1 89 ? -44.854 -15.212 22.097 1.00 78.75 89 ILE A C 1
ATOM 694 O O . ILE A 1 89 ? -44.706 -16.018 23.021 1.00 78.75 89 ILE A O 1
ATOM 698 N N . PRO A 1 90 ? -46.000 -15.155 21.395 1.00 76.06 90 PRO A N 1
ATOM 699 C CA . PRO A 1 90 ? -47.117 -16.048 21.678 1.00 76.06 90 PRO A CA 1
ATOM 700 C C . PRO A 1 90 ? -46.773 -17.494 21.289 1.00 76.06 90 PRO A C 1
ATOM 702 O O . PRO A 1 90 ? -46.333 -17.772 20.171 1.00 76.06 90 PRO A O 1
ATOM 705 N N . LYS A 1 91 ? -46.982 -18.437 22.217 1.00 73.06 91 LYS A N 1
ATOM 706 C CA . LYS A 1 91 ? -46.872 -19.881 21.952 1.00 73.06 91 LYS A CA 1
ATOM 707 C C . LYS A 1 91 ? -48.030 -20.312 21.048 1.00 73.06 91 LYS A C 1
ATOM 709 O O . LYS A 1 91 ? -49.186 -20.145 21.425 1.00 73.06 91 LYS A O 1
ATOM 714 N N . LYS A 1 92 ? -47.721 -20.888 19.879 1.00 68.50 92 LYS A N 1
ATOM 715 C CA . LYS A 1 92 ? -48.720 -21.511 18.996 1.00 68.50 92 LYS A CA 1
ATOM 716 C C . LYS A 1 92 ? -49.475 -22.604 19.757 1.00 68.50 92 LYS A C 1
ATOM 718 O O . LYS A 1 92 ? -48.852 -23.514 20.298 1.00 68.50 92 LYS A O 1
ATOM 723 N N . THR A 1 93 ? -50.798 -22.499 19.794 1.00 61.09 93 THR A N 1
ATOM 724 C CA . THR A 1 93 ? -51.693 -23.564 20.258 1.00 61.09 93 THR A CA 1
ATOM 725 C C . THR A 1 93 ? -51.947 -24.507 19.079 1.00 61.09 93 THR A C 1
ATOM 727 O O . THR A 1 93 ? -52.197 -24.028 17.973 1.00 61.09 93 THR A O 1
ATOM 730 N N . HIS A 1 94 ? -51.756 -25.808 19.310 1.00 58.31 94 HIS A N 1
ATOM 731 C CA . HIS A 1 94 ? -51.961 -26.884 18.334 1.00 58.31 94 HIS A CA 1
ATOM 732 C C . HIS A 1 94 ? -53.434 -27.067 17.976 1.00 58.31 94 HIS A C 1
ATOM 734 O O . HIS A 1 94 ? -54.274 -26.871 18.883 1.00 58.31 94 HIS A O 1
#

Foldseek 3Di:
DDPLVVLVVVLVVLVVLLVVLVVLCVVQPADVVRHGPDDPVVVVVSVVVNVVSVVSNCVSCVVNVHDPPPDDDDPPDDDPDDDDDDPDDDDDDD